Protein AF-A0A256JCM0-F1 (afdb_monomer)

Radius of gyration: 16.09 Å; Cα contacts (8 Å, |Δi|>4): 58; chains: 1; bounding box: 34×38×35 Å

Organism: Halorubrum ezzemoulense (NCBI:txid337243)

Foldseek 3Di:
DQDDPPDDDDDDDDDAPDPDDPPDPDDRPDDDDAQDKDKDWDADPVGDIDIDMDGHHNDPPPDDPDD

Structure (mmCIF, N/CA/C/O backbone):
data_AF-A0A256JCM0-F1
#
_entry.id   AF-A0A256JCM0-F1
#
loop_
_atom_site.group_PDB
_atom_site.id
_atom_site.type_symbol
_atom_site.label_atom_id
_atom_site.label_alt_id
_atom_site.label_comp_id
_atom_site.label_asym_id
_atom_site.label_entity_id
_atom_site.label_seq_id
_atom_site.pdbx_PDB_ins_code
_atom_site.Cartn_x
_atom_site.Cartn_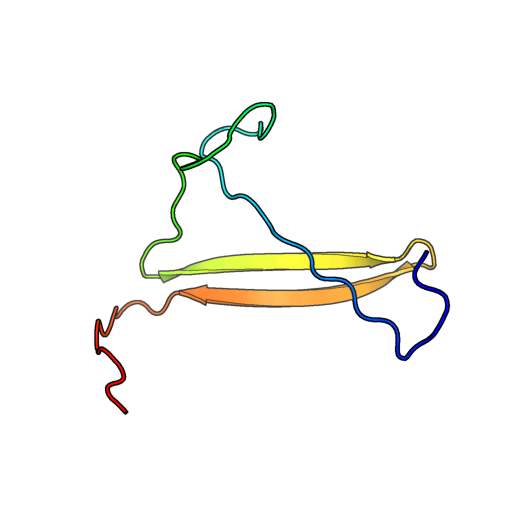y
_atom_site.Cartn_z
_atom_site.occupancy
_atom_site.B_iso_or_equiv
_atom_site.auth_seq_id
_atom_site.auth_comp_id
_atom_site.auth_asym_id
_atom_site.auth_atom_id
_atom_site.pdbx_PDB_model_num
ATOM 1 N N . MET A 1 1 ? -20.087 -1.453 5.940 1.00 60.09 1 MET A N 1
ATOM 2 C CA . MET A 1 1 ? -19.347 -1.320 7.212 1.00 60.09 1 MET A CA 1
ATOM 3 C C . MET A 1 1 ? -18.604 -2.625 7.413 1.00 60.09 1 MET A C 1
ATOM 5 O O . MET A 1 1 ? -19.219 -3.655 7.185 1.00 60.09 1 MET A O 1
ATOM 9 N N . LEU A 1 2 ? -17.311 -2.571 7.735 1.00 67.56 2 LEU A N 1
ATOM 10 C CA . LEU A 1 2 ? -16.553 -3.741 8.187 1.00 67.56 2 LEU A CA 1
ATOM 11 C C . LEU A 1 2 ? -16.784 -3.826 9.696 1.00 67.56 2 LEU A C 1
ATOM 13 O O . LEU A 1 2 ? -16.437 -2.895 10.421 1.00 67.56 2 LEU A O 1
ATOM 17 N N . THR A 1 3 ? -17.485 -4.859 10.126 1.00 76.56 3 THR A N 1
ATOM 18 C CA . THR A 1 3 ? -18.081 -5.004 11.460 1.00 76.56 3 THR A CA 1
ATOM 19 C C . THR A 1 3 ? -17.484 -6.177 12.230 1.00 76.56 3 THR A C 1
ATOM 21 O O . THR A 1 3 ? -17.514 -6.159 13.457 1.00 76.56 3 THR A O 1
ATOM 24 N N . ASP A 1 4 ? -16.916 -7.162 11.532 1.00 77.88 4 ASP A N 1
ATOM 25 C CA . ASP A 1 4 ? -16.246 -8.328 12.109 1.00 77.88 4 ASP A CA 1
ATOM 26 C C . ASP A 1 4 ? -14.763 -8.385 11.687 1.00 77.88 4 ASP A C 1
ATOM 28 O O . ASP A 1 4 ? -14.358 -7.862 10.651 1.00 77.88 4 ASP A O 1
ATOM 32 N N . THR A 1 5 ? -13.936 -9.052 12.490 1.00 73.94 5 THR A N 1
ATOM 33 C CA . THR A 1 5 ? -12.520 -9.341 12.193 1.00 73.94 5 THR A CA 1
ATOM 34 C C . THR A 1 5 ? -12.309 -10.310 11.027 1.00 73.94 5 THR A C 1
ATOM 36 O O . THR A 1 5 ? -11.215 -10.379 10.467 1.00 73.94 5 THR A O 1
ATOM 39 N N . SER A 1 6 ? -13.344 -11.064 10.663 1.00 83.50 6 SER A N 1
ATOM 40 C CA . SER A 1 6 ? -13.368 -11.929 9.484 1.00 83.50 6 SER A C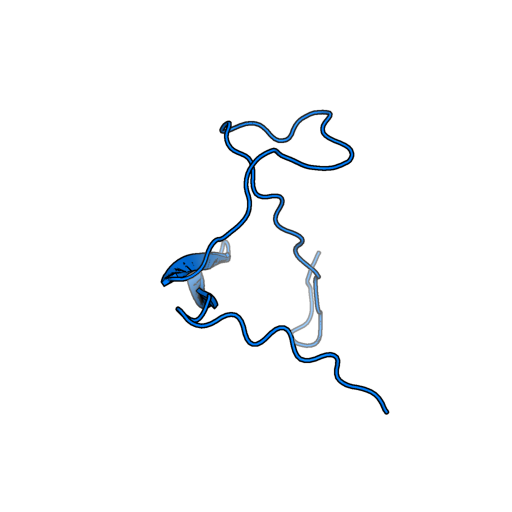A 1
ATOM 41 C C . SER A 1 6 ? -13.750 -11.191 8.198 1.00 83.50 6 SER A C 1
ATOM 43 O O . SER A 1 6 ? -13.549 -11.738 7.109 1.00 83.50 6 SER A O 1
ATOM 45 N N . ASP A 1 7 ? -14.238 -9.950 8.298 1.00 83.62 7 ASP A N 1
ATOM 46 C CA . ASP A 1 7 ? -14.644 -9.176 7.133 1.00 83.62 7 ASP A CA 1
ATOM 47 C C . ASP A 1 7 ? -13.441 -8.853 6.242 1.00 83.62 7 ASP A C 1
ATOM 49 O O . ASP A 1 7 ? -12.355 -8.483 6.699 1.00 83.62 7 ASP A O 1
ATOM 53 N N . ARG A 1 8 ? -13.645 -8.966 4.928 1.00 84.12 8 ARG A N 1
ATOM 54 C CA . ARG A 1 8 ? -12.655 -8.583 3.920 1.00 84.12 8 ARG A CA 1
ATOM 55 C C . ARG A 1 8 ? -13.253 -7.552 2.980 1.00 84.12 8 ARG A C 1
ATOM 57 O O . ARG A 1 8 ? -14.362 -7.727 2.485 1.00 84.12 8 ARG A O 1
ATOM 64 N N . ALA A 1 9 ? -12.493 -6.496 2.724 1.00 82.25 9 ALA A N 1
ATOM 65 C CA . ALA A 1 9 ? -12.773 -5.537 1.669 1.00 82.25 9 ALA A CA 1
ATOM 66 C C . ALA A 1 9 ? -11.670 -5.618 0.620 1.00 82.25 9 ALA A C 1
ATOM 68 O O . ALA A 1 9 ? -10.490 -5.723 0.953 1.00 82.25 9 ALA A O 1
ATOM 69 N N . GLU A 1 10 ? -12.069 -5.527 -0.640 1.00 82.94 10 GLU A N 1
ATOM 70 C CA . GLU A 1 10 ? -11.147 -5.277 -1.735 1.00 82.94 10 GLU A CA 1
ATOM 71 C C . GLU A 1 10 ? -11.001 -3.765 -1.923 1.00 82.94 10 GLU A C 1
ATOM 73 O O . GLU A 1 10 ? -11.993 -3.034 -1.965 1.00 82.94 10 GLU A O 1
ATOM 78 N N . VAL A 1 11 ? -9.758 -3.295 -2.023 1.00 80.25 11 VAL A N 1
ATOM 79 C CA . VAL A 1 11 ? -9.438 -1.903 -2.347 1.00 80.25 11 VAL A CA 1
ATOM 80 C C . VAL A 1 11 ? -8.678 -1.904 -3.663 1.00 80.25 11 VAL A C 1
ATOM 82 O O . VAL A 1 11 ? -7.527 -2.332 -3.718 1.00 80.25 11 VAL A O 1
ATOM 85 N N . SER A 1 12 ? -9.322 -1.416 -4.720 1.00 79.69 12 SER A N 1
ATOM 86 C CA . SER A 1 12 ? -8.680 -1.226 -6.018 1.00 79.69 12 SER A CA 1
ATOM 87 C C . SER A 1 12 ? -8.136 0.196 -6.117 1.00 79.69 12 SER A C 1
ATOM 89 O O . SER A 1 12 ? -8.892 1.161 -6.003 1.00 79.69 12 SER A O 1
ATOM 91 N N . ILE A 1 13 ? -6.825 0.324 -6.330 1.00 78.19 13 ILE A N 1
ATOM 92 C CA . ILE A 1 13 ? -6.143 1.612 -6.477 1.00 78.19 13 ILE A CA 1
ATOM 93 C C . ILE A 1 13 ? -5.841 1.840 -7.955 1.00 78.19 13 ILE A C 1
ATOM 95 O O . ILE A 1 13 ? -5.070 1.116 -8.580 1.00 78.19 13 ILE A O 1
ATOM 99 N N . ALA A 1 14 ? -6.469 2.876 -8.492 1.00 79.00 14 ALA A N 1
ATOM 100 C CA . ALA A 1 14 ? -6.212 3.433 -9.806 1.00 79.00 14 ALA A CA 1
ATOM 101 C C . ALA A 1 14 ? -4.957 4.322 -9.747 1.00 79.00 14 ALA A C 1
ATOM 103 O O . ALA A 1 14 ? -4.927 5.272 -8.968 1.00 79.00 14 ALA A O 1
ATOM 104 N N . LEU A 1 15 ? -3.933 4.032 -10.556 1.00 79.38 15 LEU A N 1
ATOM 105 C CA . LEU A 1 15 ? -2.730 4.866 -10.645 1.00 79.38 15 LEU A CA 1
ATOM 106 C C . LEU A 1 15 ? -2.812 5.784 -11.856 1.00 79.38 15 LEU A C 1
ATOM 108 O O . LEU A 1 15 ? -2.959 5.288 -12.965 1.00 79.38 15 LEU A O 1
ATOM 112 N N . THR A 1 16 ? -2.681 7.090 -11.647 1.00 78.94 16 THR A N 1
ATOM 113 C CA . THR A 1 16 ? -2.840 8.125 -12.676 1.00 78.94 16 THR A CA 1
ATOM 114 C C . THR A 1 16 ? -1.655 9.085 -12.688 1.00 78.94 16 THR A C 1
ATOM 116 O O . THR A 1 16 ? -1.003 9.278 -11.662 1.00 78.94 16 THR A O 1
ATOM 119 N N . ASP A 1 17 ? -1.338 9.644 -13.859 1.00 78.62 17 ASP A N 1
ATOM 120 C CA . ASP A 1 17 ? -0.284 10.658 -14.013 1.00 78.62 17 ASP A CA 1
ATOM 121 C C . ASP A 1 17 ? -0.723 12.037 -13.489 1.00 78.62 17 ASP A C 1
ATOM 123 O O . ASP A 1 17 ? 0.098 12.919 -13.232 1.00 78.62 17 ASP A O 1
ATOM 127 N N . GLN A 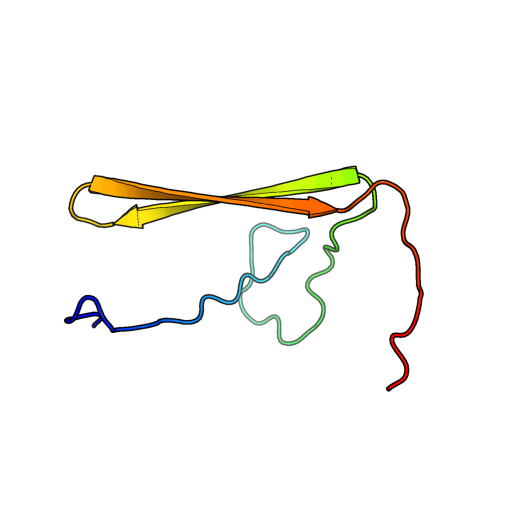1 18 ? -2.027 12.192 -13.280 1.00 71.50 18 GLN A N 1
ATOM 128 C CA . GLN A 1 18 ? -2.693 13.358 -12.728 1.00 71.50 18 GLN A CA 1
ATOM 129 C C . GLN A 1 18 ? -3.276 12.999 -11.364 1.00 71.50 18 GLN A C 1
ATOM 131 O O . GLN A 1 18 ? -3.714 11.881 -11.146 1.00 71.50 18 GLN A O 1
ATOM 136 N N . ASN A 1 19 ? -3.358 13.939 -10.426 1.00 72.62 19 ASN A N 1
ATOM 137 C CA . ASN A 1 19 ? -3.975 13.682 -9.117 1.00 72.62 19 ASN A CA 1
ATOM 138 C C . ASN A 1 19 ? -5.523 13.676 -9.186 1.00 72.62 19 ASN A C 1
ATOM 140 O O . ASN A 1 19 ? -6.189 14.298 -8.360 1.00 72.62 19 ASN A O 1
ATOM 144 N N . ASP A 1 20 ? -6.085 13.038 -10.215 1.00 73.62 20 ASP A N 1
ATOM 145 C CA . ASP A 1 20 ? -7.513 12.966 -10.512 1.00 73.62 20 ASP A CA 1
ATOM 146 C C . ASP A 1 20 ? -7.859 11.613 -11.156 1.00 73.62 20 ASP A C 1
ATOM 148 O O . ASP A 1 20 ? -7.207 11.160 -12.098 1.00 73.62 20 ASP A O 1
ATOM 152 N N . ILE A 1 21 ? -8.893 10.965 -10.618 1.00 69.38 21 ILE A N 1
ATOM 153 C CA . ILE A 1 21 ? -9.439 9.682 -11.086 1.00 69.38 21 ILE A CA 1
ATOM 154 C C . ILE A 1 21 ? -10.903 9.809 -11.534 1.00 69.38 21 ILE A C 1
ATOM 156 O O . ILE A 1 21 ? -11.553 8.808 -11.845 1.00 69.38 21 ILE A O 1
ATOM 160 N N . THR A 1 22 ? -11.465 11.021 -11.528 1.00 76.06 22 THR A N 1
ATOM 161 C CA . THR A 1 22 ? -12.870 11.251 -11.862 1.00 76.06 22 THR A CA 1
ATOM 162 C C . THR A 1 22 ? -13.122 11.007 -13.352 1.00 76.06 22 THR A C 1
ATOM 164 O O . THR A 1 22 ? -12.436 11.526 -14.225 1.00 76.06 22 THR A O 1
ATOM 167 N N . GLY A 1 23 ? -14.107 10.159 -13.665 1.00 66.06 23 GLY A N 1
ATOM 168 C CA . GLY A 1 23 ? -14.516 9.880 -15.049 1.00 66.06 23 GLY A CA 1
ATOM 169 C C . GLY A 1 23 ? -13.575 8.983 -15.865 1.00 66.06 23 GLY A C 1
ATOM 170 O O . GLY A 1 23 ? -13.849 8.750 -17.041 1.00 66.06 23 GLY A O 1
ATOM 171 N N . VAL A 1 24 ? -12.506 8.440 -15.275 1.00 59.53 24 VAL A N 1
ATOM 172 C CA . VAL A 1 24 ? -11.558 7.581 -16.000 1.00 59.53 24 VAL A CA 1
ATOM 173 C C . VAL A 1 24 ? -12.011 6.120 -15.941 1.00 59.53 24 VAL A C 1
ATOM 175 O O . VAL A 1 24 ? -11.972 5.485 -14.890 1.00 59.53 24 VAL A O 1
ATOM 178 N N . SER A 1 25 ? -12.453 5.569 -17.075 1.00 61.78 25 SER A N 1
ATOM 179 C CA . SER A 1 25 ? -12.977 4.194 -17.162 1.00 61.78 25 SER A CA 1
ATOM 180 C C . SER A 1 25 ? -11.935 3.139 -17.543 1.00 61.78 25 SER A C 1
ATOM 182 O O . SER A 1 25 ? -12.197 1.948 -17.394 1.00 61.78 25 SER A O 1
ATOM 184 N N . SER A 1 26 ? -10.768 3.537 -18.054 1.00 62.44 26 SER A N 1
ATOM 185 C CA . SER A 1 26 ? -9.696 2.608 -18.432 1.00 62.44 26 SER A CA 1
ATOM 186 C C . SER A 1 26 ? -8.438 3.360 -18.854 1.00 62.44 26 SER A C 1
ATOM 188 O O . SER A 1 26 ? -8.531 4.279 -19.661 1.00 62.44 26 SER A O 1
ATOM 190 N N . ASN A 1 27 ? -7.284 2.888 -18.375 1.00 61.84 27 ASN A N 1
ATOM 191 C CA . ASN A 1 27 ? -5.944 3.429 -18.620 1.00 61.84 27 ASN A CA 1
ATOM 192 C C . ASN A 1 27 ? -5.756 4.876 -18.139 1.00 61.84 27 ASN A C 1
ATOM 194 O O . ASN A 1 27 ? -6.021 5.845 -18.839 1.00 61.84 27 ASN A O 1
ATOM 198 N N . LEU A 1 28 ? -5.252 4.984 -16.918 1.00 70.12 28 LEU A N 1
ATOM 199 C CA . LEU A 1 28 ? -5.051 6.223 -16.179 1.00 70.12 28 LEU A CA 1
ATOM 200 C C . LEU A 1 28 ? -3.703 6.904 -16.495 1.00 70.12 28 LEU A C 1
ATOM 202 O O . LEU A 1 28 ? -3.306 7.840 -15.817 1.00 70.12 28 LEU A O 1
ATOM 206 N N . GLY A 1 29 ? -2.971 6.436 -17.510 1.00 68.38 29 GLY A N 1
ATOM 207 C CA . GLY A 1 29 ? -1.736 7.081 -17.972 1.00 68.38 29 GLY A CA 1
ATOM 208 C C . GLY A 1 29 ? -0.503 6.81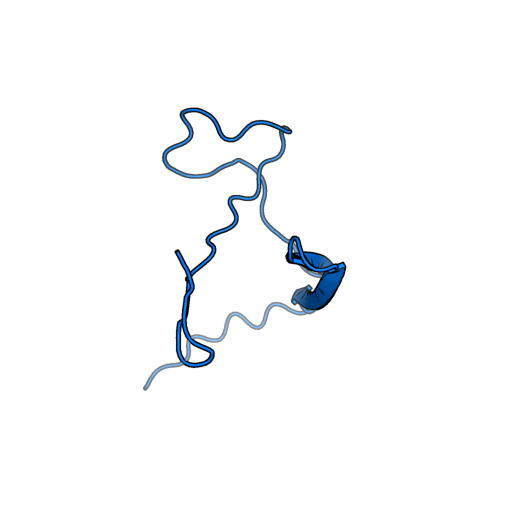3 -17.106 1.00 68.38 29 GLY A C 1
ATOM 209 O O . GLY A 1 29 ? 0.609 7.077 -17.553 1.00 68.38 29 GLY A O 1
ATOM 210 N N . TYR A 1 30 ? -0.665 6.211 -15.924 1.00 75.94 30 TYR A N 1
ATOM 211 C CA . TYR A 1 30 ? 0.447 5.811 -15.070 1.00 75.94 30 TYR A CA 1
ATOM 212 C C . TYR A 1 30 ? 0.525 4.293 -14.914 1.00 75.94 30 TYR A C 1
ATOM 214 O O . TYR A 1 30 ? -0.440 3.618 -14.557 1.00 75.94 30 TYR A O 1
ATOM 222 N N . SER A 1 31 ? 1.717 3.761 -15.168 1.00 79.19 31 SER A N 1
ATOM 223 C CA . SER A 1 31 ? 2.060 2.357 -14.979 1.00 79.19 31 SER A CA 1
ATOM 224 C C . SER A 1 31 ? 3.315 2.289 -14.129 1.00 79.19 31 SER A C 1
ATOM 226 O O . SER A 1 31 ? 4.289 2.966 -14.443 1.00 79.19 31 SER A O 1
ATOM 228 N N . LEU A 1 32 ? 3.312 1.437 -13.102 1.00 80.94 32 LEU A N 1
ATOM 229 C CA . LEU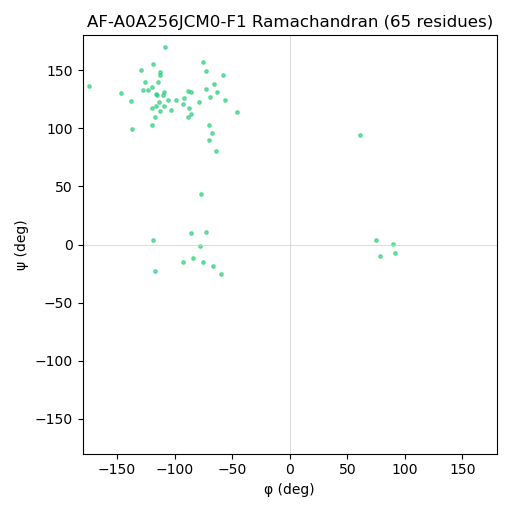 A 1 32 ? 4.536 1.129 -12.367 1.00 80.94 32 LEU A CA 1
ATOM 230 C C . LEU A 1 32 ? 5.524 0.445 -13.319 1.00 80.94 32 LEU A C 1
ATOM 232 O O . LEU A 1 32 ? 5.156 -0.485 -14.045 1.00 80.94 32 LEU A O 1
ATOM 236 N N . THR A 1 33 ? 6.757 0.931 -13.326 1.00 83.25 33 THR A N 1
ATOM 237 C CA . THR A 1 33 ? 7.855 0.451 -14.163 1.00 83.25 33 THR A CA 1
ATOM 238 C C . THR A 1 33 ? 8.890 -0.307 -13.338 1.00 83.25 33 THR A C 1
ATOM 240 O O . THR A 1 33 ? 8.814 -0.386 -12.112 1.00 83.25 33 THR A O 1
ATOM 243 N N . GLU A 1 34 ? 9.829 -0.961 -14.019 1.00 81.38 34 GLU A N 1
ATOM 244 C CA . GLU A 1 34 ? 10.875 -1.755 -13.376 1.00 81.38 34 GLU A CA 1
ATOM 245 C C . GLU A 1 34 ? 11.685 -0.923 -12.376 1.00 81.38 34 GLU A C 1
ATOM 247 O O . GLU A 1 34 ? 12.279 0.091 -12.733 1.00 81.38 34 GLU A O 1
ATOM 252 N N . GLY A 1 35 ? 11.748 -1.390 -11.128 1.00 81.69 35 GLY A N 1
ATOM 253 C CA . GLY A 1 35 ? 12.435 -0.692 -10.044 1.00 81.69 35 GLY A CA 1
ATOM 254 C C . GLY A 1 35 ? 11.555 0.258 -9.230 1.00 81.69 35 GLY A C 1
ATOM 255 O O . GLY A 1 35 ? 12.016 0.724 -8.188 1.00 81.69 35 GLY A O 1
ATOM 256 N N . ASP A 1 36 ? 10.303 0.499 -9.631 1.00 85.12 36 ASP A N 1
ATOM 257 C CA . ASP A 1 36 ? 9.381 1.334 -8.859 1.00 85.12 36 ASP A CA 1
ATOM 258 C C . ASP A 1 36 ? 8.885 0.621 -7.593 1.00 85.12 36 ASP A C 1
ATOM 260 O O . ASP A 1 36 ? 8.711 -0.603 -7.550 1.00 85.12 36 ASP A O 1
ATOM 264 N N . SER A 1 37 ? 8.604 1.403 -6.551 1.00 86.88 37 SER A N 1
ATOM 265 C CA . SER A 1 37 ? 7.929 0.930 -5.344 1.00 86.88 37 SER A CA 1
ATOM 266 C C . SER A 1 37 ? 6.689 1.765 -5.034 1.00 86.88 37 SER A C 1
ATOM 268 O O . SER A 1 37 ? 6.676 2.988 -5.157 1.00 86.88 37 SER A O 1
ATOM 270 N N . LEU A 1 38 ? 5.630 1.080 -4.613 1.00 84.56 38 LEU A N 1
ATOM 271 C CA . LEU A 1 38 ? 4.381 1.661 -4.149 1.00 84.56 38 LEU A CA 1
ATOM 272 C C . LEU A 1 38 ? 4.149 1.232 -2.702 1.00 84.56 38 LEU A C 1
ATOM 274 O O . LEU A 1 38 ? 3.957 0.051 -2.416 1.00 84.56 38 LEU A O 1
ATOM 278 N N . THR A 1 39 ? 4.117 2.202 -1.796 1.00 89.50 39 THR A N 1
ATOM 279 C CA . THR A 1 39 ? 3.799 1.972 -0.385 1.00 89.50 39 THR A CA 1
ATOM 280 C C . THR A 1 39 ? 2.401 2.485 -0.092 1.00 89.50 39 THR A C 1
ATOM 282 O O . THR A 1 39 ? 2.108 3.661 -0.298 1.00 89.50 39 THR A O 1
ATOM 285 N N . VAL A 1 40 ? 1.544 1.611 0.428 1.00 85.94 40 VAL A N 1
ATOM 286 C CA . VAL A 1 40 ? 0.184 1.944 0.848 1.00 85.94 40 VAL A CA 1
ATOM 287 C C . VAL A 1 40 ? 0.089 1.785 2.357 1.00 85.94 40 VAL A C 1
ATOM 289 O O . VAL A 1 40 ? 0.339 0.707 2.896 1.00 85.94 40 VAL A O 1
ATOM 292 N N . THR A 1 41 ? -0.298 2.858 3.041 1.00 89.69 41 THR A N 1
ATOM 293 C CA . THR A 1 41 ? -0.553 2.845 4.483 1.00 89.69 41 THR A CA 1
ATOM 294 C C . THR A 1 41 ? -2.032 3.074 4.723 1.00 89.69 41 THR A C 1
ATOM 296 O O . THR A 1 41 ? -2.561 4.146 4.436 1.00 89.69 41 THR A O 1
ATOM 299 N N . PHE A 1 42 ? -2.693 2.064 5.273 1.00 84.44 42 PHE A N 1
ATOM 300 C CA . PHE A 1 42 ? -4.063 2.167 5.742 1.00 84.44 42 PHE A CA 1
ATOM 301 C C . PHE A 1 42 ? -4.059 2.558 7.211 1.00 84.44 42 PHE A C 1
ATOM 303 O O . PHE A 1 42 ? -3.453 1.877 8.037 1.00 84.44 42 PHE A O 1
ATOM 310 N N . THR A 1 43 ? -4.771 3.630 7.535 1.00 88.12 43 THR A N 1
ATOM 311 C CA . THR A 1 43 ? -4.999 4.066 8.913 1.00 88.12 43 THR A CA 1
ATOM 312 C C . THR A 1 43 ? -6.485 3.971 9.198 1.00 88.12 43 THR A C 1
ATOM 314 O O . THR A 1 43 ? -7.301 4.607 8.534 1.00 88.12 43 THR A O 1
ATOM 317 N N . THR A 1 44 ? -6.849 3.157 10.180 1.00 84.38 44 THR A N 1
ATOM 318 C CA . THR A 1 44 ? -8.234 3.066 10.652 1.00 84.38 44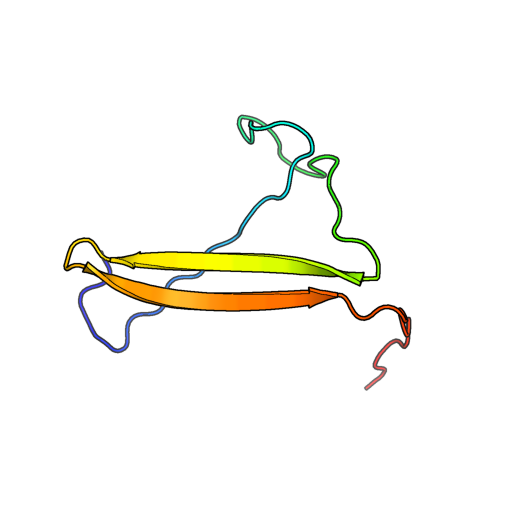 THR A CA 1
ATOM 319 C C . THR A 1 44 ? -8.582 4.284 11.510 1.00 84.38 44 THR A C 1
ATOM 321 O O . THR A 1 44 ? -7.704 4.898 12.113 1.00 84.38 44 THR A O 1
ATOM 324 N N . ALA A 1 45 ? -9.870 4.619 11.628 1.00 80.56 45 ALA A N 1
ATOM 325 C CA . ALA A 1 45 ? -10.324 5.749 12.449 1.00 80.56 45 ALA A CA 1
ATOM 326 C C . ALA A 1 45 ? -9.948 5.615 13.940 1.00 80.56 45 ALA A C 1
ATOM 328 O O . ALA A 1 45 ? -9.796 6.614 14.634 1.00 80.56 45 ALA A O 1
ATOM 329 N N . SER A 1 46 ? -9.755 4.382 14.421 1.00 85.56 46 SER A N 1
ATOM 330 C CA . SER A 1 46 ? -9.275 4.099 15.778 1.00 85.56 46 SER A CA 1
ATOM 331 C C . SER A 1 46 ? -7.757 4.289 15.941 1.00 85.56 46 SER A C 1
ATOM 333 O O . SER A 1 46 ? -7.233 4.074 17.032 1.00 85.56 46 SER A O 1
ATOM 335 N N . GLY A 1 47 ? -7.039 4.653 14.875 1.00 81.12 47 GL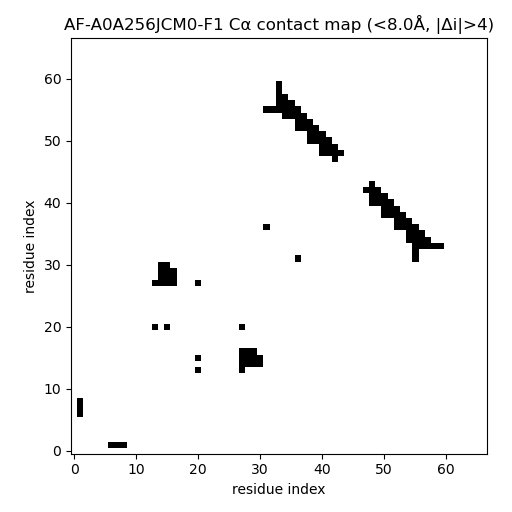Y A N 1
ATOM 336 C CA . GLY A 1 47 ? -5.603 4.934 14.895 1.00 81.12 47 GLY A CA 1
ATOM 337 C C . GLY A 1 47 ? -4.693 3.731 14.638 1.00 81.12 47 GLY A C 1
ATOM 338 O O . GLY A 1 47 ? -3.478 3.902 14.609 1.00 81.12 47 GLY A O 1
ATOM 339 N N . ALA A 1 48 ? -5.232 2.528 14.415 1.00 86.25 48 ALA A N 1
ATOM 340 C CA . ALA A 1 48 ? -4.412 1.388 14.005 1.00 86.25 48 ALA A CA 1
ATOM 341 C C . ALA A 1 48 ? -3.957 1.555 12.548 1.00 86.25 48 ALA A C 1
ATOM 343 O O . ALA A 1 48 ? -4.779 1.887 11.686 1.00 86.25 48 ALA A O 1
ATOM 344 N N . THR A 1 49 ? -2.672 1.305 12.285 1.00 89.56 49 THR A N 1
ATOM 345 C CA . THR A 1 49 ? -2.052 1.431 10.962 1.00 89.56 49 THR A CA 1
ATOM 346 C C . THR A 1 49 ? -1.622 0.076 10.411 1.00 89.56 49 THR A C 1
ATOM 348 O O . THR A 1 49 ? -1.211 -0.827 11.139 1.00 89.56 49 THR A O 1
ATOM 351 N N . THR A 1 50 ? -1.719 -0.092 9.098 1.00 85.94 50 THR A N 1
ATOM 352 C CA . THR A 1 50 ? -1.175 -1.245 8.377 1.00 85.94 50 THR A CA 1
ATOM 353 C C . THR A 1 50 ? -0.525 -0.745 7.101 1.00 85.94 50 THR A C 1
ATOM 355 O O . THR A 1 50 ? -1.172 -0.088 6.288 1.00 85.94 50 THR A O 1
ATOM 358 N N . THR A 1 51 ? 0.757 -1.052 6.926 1.00 90.00 51 THR A N 1
ATOM 359 C CA . THR A 1 51 ? 1.529 -0.649 5.750 1.00 90.00 51 THR A CA 1
ATOM 360 C C . THR A 1 51 ? 1.831 -1.870 4.903 1.00 90.00 51 THR A C 1
ATOM 362 O O . THR A 1 51 ? 2.326 -2.877 5.403 1.00 90.00 51 THR A O 1
ATOM 365 N N . THR A 1 52 ? 1.528 -1.772 3.615 1.00 88.56 52 THR A N 1
ATOM 366 C CA . THR A 1 52 ? 1.902 -2.758 2.604 1.00 88.56 52 THR A CA 1
ATOM 367 C C . THR A 1 52 ? 2.765 -2.072 1.562 1.00 88.56 52 THR A C 1
ATOM 369 O O . THR A 1 52 ? 2.456 -0.968 1.120 1.00 88.56 52 THR A O 1
ATOM 372 N N . GLU A 1 53 ? 3.847 -2.727 1.165 1.00 87.56 53 GLU A N 1
ATOM 373 C CA . GLU A 1 53 ? 4.733 -2.246 0.114 1.00 87.56 53 GLU A CA 1
ATOM 374 C C . GLU A 1 53 ? 4.715 -3.223 -1.059 1.00 87.56 53 GLU A C 1
ATOM 376 O O . GLU A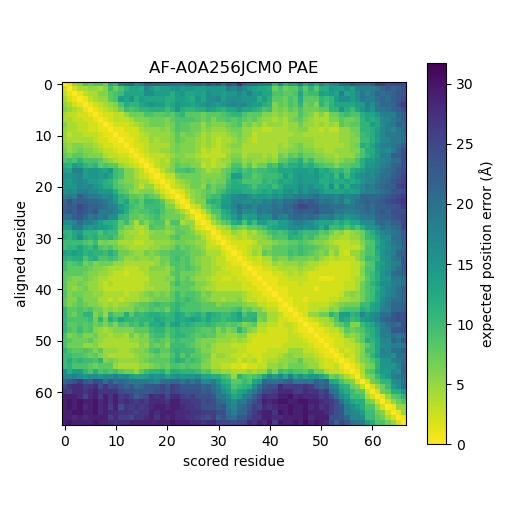 1 53 ? 4.898 -4.429 -0.887 1.00 87.56 53 GLU A O 1
ATOM 381 N N . ILE A 1 54 ? 4.509 -2.683 -2.255 1.00 84.88 54 ILE A N 1
ATOM 382 C CA . ILE A 1 54 ? 4.589 -3.388 -3.528 1.00 84.88 54 ILE A CA 1
ATOM 383 C C . ILE A 1 54 ? 5.848 -2.884 -4.228 1.00 84.88 54 ILE A C 1
ATOM 385 O O . ILE A 1 54 ? 5.961 -1.697 -4.521 1.00 84.88 54 ILE A O 1
ATOM 389 N N . ARG A 1 55 ? 6.802 -3.775 -4.504 1.00 85.44 55 ARG A N 1
ATOM 390 C CA . ARG A 1 55 ? 8.005 -3.452 -5.284 1.00 85.44 55 ARG A CA 1
ATOM 391 C C . ARG A 1 55 ? 7.927 -4.122 -6.645 1.00 85.44 55 ARG A C 1
ATOM 393 O O . ARG A 1 55 ? 7.687 -5.328 -6.707 1.00 85.44 55 ARG A O 1
ATOM 400 N N . ILE A 1 56 ? 8.184 -3.366 -7.706 1.00 85.69 56 ILE A N 1
ATOM 401 C CA . ILE A 1 56 ? 8.353 -3.910 -9.049 1.00 85.69 56 ILE A CA 1
ATOM 402 C C . ILE A 1 56 ? 9.825 -4.296 -9.226 1.00 85.69 56 ILE A C 1
ATOM 404 O O . ILE A 1 56 ? 10.699 -3.429 -9.155 1.00 85.69 56 ILE A O 1
ATOM 408 N N . PRO A 1 57 ? 10.140 -5.585 -9.441 1.00 82.50 57 PRO A N 1
ATOM 409 C CA . PRO A 1 57 ? 11.513 -6.016 -9.667 1.00 82.50 57 PRO A CA 1
ATOM 410 C C . PRO A 1 57 ? 12.140 -5.302 -10.871 1.00 82.50 57 PRO A C 1
ATOM 412 O O . PRO A 1 57 ? 11.478 -5.077 -11.879 1.00 82.50 57 PRO A O 1
ATOM 415 N N . SER A 1 58 ? 13.443 -5.023 -10.801 1.00 73.00 58 SER A N 1
ATOM 416 C CA . SER A 1 58 ? 14.245 -4.423 -11.885 1.00 73.00 58 SER A CA 1
ATOM 417 C C . SER A 1 58 ? 14.543 -5.378 -13.053 1.00 73.00 58 SER A C 1
ATOM 419 O O . SER A 1 58 ? 15.418 -5.119 -13.874 1.00 73.00 58 SER A O 1
ATOM 421 N N . THR A 1 59 ? 13.876 -6.532 -13.063 1.00 62.34 59 THR A N 1
ATOM 422 C CA . THR A 1 59 ? 13.912 -7.514 -14.140 1.00 62.34 59 THR A CA 1
ATOM 423 C C . THR A 1 59 ? 12.484 -7.993 -14.365 1.00 62.34 59 THR A C 1
ATOM 425 O O . THR A 1 59 ? 11.982 -8.851 -13.634 1.00 62.34 59 THR A O 1
ATOM 428 N N . VAL A 1 60 ? 11.788 -7.460 -15.373 1.00 57.12 60 VAL A N 1
ATOM 429 C CA . VAL A 1 60 ? 10.564 -8.128 -15.848 1.00 57.12 60 VAL A CA 1
ATOM 430 C C . VAL A 1 60 ? 10.932 -9.450 -16.510 1.00 57.12 60 VAL A C 1
ATOM 432 O O . VAL A 1 60 ? 11.191 -9.537 -17.709 1.00 57.12 60 VAL A O 1
ATOM 435 N N . VAL A 1 61 ? 10.859 -10.538 -15.749 1.00 58.47 61 VAL A N 1
ATOM 436 C CA . VAL A 1 61 ? 10.607 -11.850 -16.344 1.00 58.47 61 VAL A CA 1
ATOM 437 C C . VAL A 1 61 ? 9.162 -11.860 -16.839 1.00 58.47 61 VAL A C 1
ATOM 439 O O . VAL A 1 61 ? 8.239 -12.238 -16.122 1.00 58.47 61 VAL A O 1
ATOM 442 N N . LYS A 1 62 ? 8.946 -11.457 -18.099 1.00 52.72 62 LYS A N 1
ATOM 443 C CA . LYS A 1 62 ? 7.771 -11.899 -18.864 1.00 52.72 62 LYS A CA 1
ATOM 444 C C . LYS A 1 62 ? 7.888 -13.410 -19.036 1.00 52.72 62 LYS A C 1
ATOM 446 O O . LYS A 1 62 ? 8.337 -13.881 -20.075 1.00 52.72 62 LYS A O 1
ATOM 451 N N . ASN A 1 63 ? 7.513 -14.176 -18.019 1.00 45.44 63 ASN A N 1
ATOM 452 C CA . ASN A 1 63 ? 7.327 -15.604 -18.185 1.00 45.44 63 ASN A CA 1
ATOM 453 C C . ASN A 1 63 ? 5.882 -15.945 -17.857 1.00 45.44 63 ASN A C 1
ATOM 455 O O . ASN A 1 63 ? 5.449 -15.948 -16.708 1.00 45.44 63 ASN A O 1
ATOM 459 N N . SER A 1 64 ? 5.132 -16.158 -18.935 1.00 47.00 64 SER A N 1
ATOM 460 C CA . SER A 1 64 ? 3.835 -16.811 -18.925 1.00 47.00 64 SER A CA 1
ATOM 461 C C . SER A 1 64 ? 3.935 -18.064 -18.059 1.00 47.00 64 SER A C 1
ATOM 463 O O . SER A 1 64 ? 4.647 -19.004 -18.403 1.00 47.00 64 SER A O 1
ATOM 465 N N . VAL A 1 65 ? 3.220 -18.085 -16.935 1.00 48.81 65 VAL A N 1
ATOM 466 C CA . VAL A 1 65 ? 2.910 -19.347 -16.267 1.00 48.81 65 VAL A CA 1
ATOM 467 C C . VAL A 1 65 ? 1.902 -20.049 -17.171 1.00 48.81 65 VAL A C 1
ATOM 469 O O . VAL A 1 65 ? 0.742 -19.645 -17.254 1.00 48.81 65 VAL A O 1
ATOM 472 N N . ARG A 1 66 ? 2.369 -21.044 -17.927 1.00 48.62 66 ARG A N 1
ATOM 473 C CA . ARG A 1 66 ? 1.499 -22.065 -18.512 1.00 48.62 66 ARG A CA 1
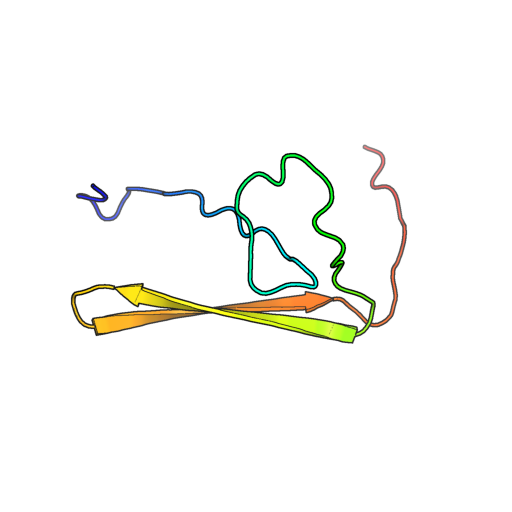ATOM 474 C C . ARG A 1 66 ? 1.314 -23.168 -17.472 1.00 48.62 66 ARG A C 1
ATOM 476 O O . ARG A 1 66 ? 2.296 -23.599 -16.872 1.00 48.62 66 ARG A O 1
ATOM 483 N N . LEU A 1 67 ? 0.048 -23.533 -17.265 1.00 47.06 67 LEU A N 1
ATOM 484 C CA . LEU A 1 67 ? -0.410 -24.701 -16.507 1.00 47.06 67 LEU A CA 1
ATOM 485 C C . LEU A 1 67 ? 0.107 -25.998 -17.139 1.00 47.06 67 LEU A C 1
ATOM 487 O O . LEU A 1 67 ? 0.157 -26.044 -18.392 1.00 47.06 67 LEU A O 1
#

Secondary structure (DSSP, 8-state):
---STT---------BSSS--TT--S--B----TT-EEEEEEE-TTS-EEEEEEE--SS--------

Sequence (67 aa):
MLTDTSDRAEVSIALTDQNDITGVSSNLGYSLTEGDSLTVTFTTASGATTTTEIRIPSTVVKNSVRL

Nearest PDB structures (foldseek):
  2jor-assembly1_A  TM=4.591E-01  e=9.781E-01  Bos taurus
  9c3c-assembly1_d  TM=2.407E-01  e=4.992E+00  Oryctolagus cuniculus
  2baf-assembly1_A  TM=3.194E-01  e=7.878E+00  Bos taurus
  8yt8-assembly1_B  TM=2.834E-01  e=6.915E+00  Mus musculus
  8yt8-assembly1_D  TM=2.359E-01  e=5.328E+00  Mus musculus

Mean predicted aligned error: 10.72 Å

pLDDT: mean 75.45, std 12.08, range [45.44, 90.0]

Solvent-accessible surface area (backbone atoms only — not comparable to full-atom values): 4846 Å² total; per-residue (Å²): 132,85,84,54,96,84,59,81,82,89,80,87,83,85,52,43,74,51,104,64,71,83,91,68,88,73,84,52,81,43,75,91,49,71,60,40,72,49,76,49,73,51,69,46,96,88,68,55,71,49,75,49,75,49,72,39,56,79,63,83,76,87,64,82,86,76,132